Protein AF-M9RDT5-F1 (afdb_monomer_lite)

Secondary structure (DSSP, 8-state):
-EEEEEEETTEEEEEEEETTTEEEEEEEEE-TTTTT-EEEE----S--S-HHHHHHHHHHHHHHHHHHHT-SEEEEE---HHHHHHHHHHHTT-TTEEEEEETTEEEEEETT--

Structure (mmCIF, N/CA/C/O backbone):
data_AF-M9RDT5-F1
#
_entry.id   AF-M9RDT5-F1
#
loop_
_atom_site.group_PDB
_atom_site.id
_atom_site.type_symbol
_atom_site.label_atom_id
_atom_site.label_alt_id
_atom_site.label_comp_id
_atom_site.label_asym_id
_atom_site.label_entity_id
_atom_site.label_seq_id
_atom_site.pdbx_PDB_ins_code
_atom_site.Cartn_x
_atom_site.Cartn_y
_atom_site.Cartn_z
_atom_site.occupancy
_atom_site.B_iso_or_equiv
_atom_site.auth_seq_id
_atom_site.auth_comp_id
_atom_site.auth_asym_id
_atom_site.auth_atom_id
_atom_site.pdbx_PDB_model_num
ATOM 1 N N . MET A 1 1 ? 2.765 -15.532 3.914 1.00 71.88 1 MET A N 1
ATOM 2 C CA . MET A 1 1 ? 2.956 -14.297 3.122 1.00 71.88 1 MET A CA 1
ATOM 3 C C . MET A 1 1 ? 1.968 -14.343 1.977 1.00 71.88 1 MET A C 1
ATOM 5 O O . MET A 1 1 ? 2.092 -15.223 1.134 1.00 71.88 1 MET A O 1
ATOM 9 N N . ASP A 1 2 ? 0.978 -13.454 1.987 1.00 80.88 2 ASP A N 1
ATOM 10 C CA . ASP A 1 2 ? -0.033 -13.394 0.927 1.00 80.88 2 ASP A CA 1
ATOM 11 C C . ASP A 1 2 ? 0.511 -12.561 -0.239 1.00 80.88 2 ASP A C 1
ATOM 13 O O . ASP A 1 2 ? 1.180 -11.553 -0.014 1.00 80.88 2 ASP A O 1
ATOM 17 N N . ILE A 1 3 ? 0.278 -12.987 -1.482 1.00 86.44 3 ILE A N 1
ATOM 18 C CA . ILE A 1 3 ? 0.844 -12.332 -2.669 1.00 86.44 3 ILE A CA 1
ATOM 19 C C . ILE A 1 3 ? -0.192 -12.155 -3.776 1.00 86.44 3 ILE A C 1
ATOM 21 O O . ILE A 1 3 ? -1.125 -12.939 -3.918 1.00 86.44 3 ILE A O 1
ATOM 25 N N . SER A 1 4 ? -0.009 -11.126 -4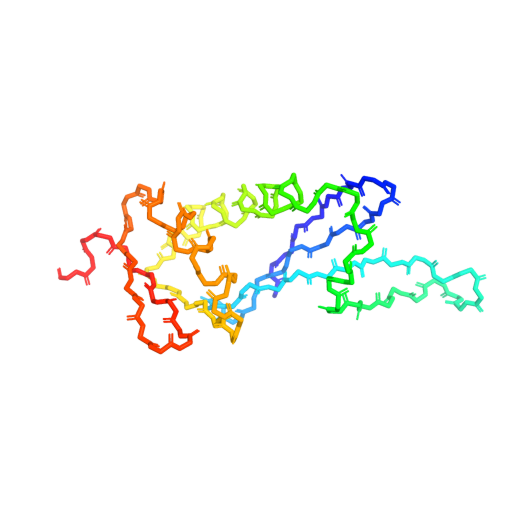.593 1.00 84.56 4 SER A N 1
ATOM 26 C CA . SER A 1 4 ? -0.819 -10.835 -5.775 1.00 84.56 4 SER A CA 1
ATOM 27 C C . SER A 1 4 ? 0.078 -10.368 -6.911 1.00 84.56 4 SER A C 1
ATOM 29 O O . SER A 1 4 ? 0.981 -9.563 -6.695 1.00 84.56 4 SER A O 1
ATOM 31 N N . ARG A 1 5 ? -0.169 -10.870 -8.124 1.00 88.31 5 ARG A N 1
ATOM 32 C CA . ARG A 1 5 ? 0.654 -10.592 -9.309 1.00 88.31 5 ARG A CA 1
ATOM 33 C C . ARG A 1 5 ? -0.127 -9.796 -10.342 1.00 88.31 5 ARG A C 1
ATOM 35 O O . ARG A 1 5 ? -1.322 -10.018 -10.518 1.00 88.31 5 ARG A O 1
ATOM 42 N N . PHE A 1 6 ? 0.546 -8.896 -11.050 1.00 86.56 6 PHE A N 1
ATOM 43 C CA . PHE A 1 6 ? -0.023 -8.222 -12.214 1.00 86.56 6 PHE A CA 1
ATOM 44 C C . PHE A 1 6 ? 1.061 -7.835 -13.218 1.00 86.56 6 PHE A C 1
ATOM 46 O O . PHE A 1 6 ? 2.225 -7.666 -12.865 1.00 86.56 6 PHE A O 1
ATOM 53 N N . ILE A 1 7 ? 0.655 -7.651 -14.474 1.00 85.69 7 ILE A N 1
ATOM 54 C CA . ILE A 1 7 ? 1.539 -7.190 -15.545 1.00 85.69 7 ILE A CA 1
ATOM 55 C C . ILE A 1 7 ? 1.255 -5.714 -15.833 1.00 85.69 7 ILE A C 1
ATOM 57 O O . ILE A 1 7 ? 0.097 -5.290 -15.933 1.00 85.69 7 ILE A O 1
ATOM 61 N N . LEU A 1 8 ? 2.314 -4.920 -15.972 1.00 81.88 8 LEU A N 1
ATOM 62 C CA . LEU A 1 8 ? 2.254 -3.545 -16.464 1.00 81.88 8 LEU A CA 1
ATOM 63 C C . LEU A 1 8 ? 3.511 -3.260 -17.288 1.00 81.88 8 LEU A C 1
ATOM 65 O O . LEU A 1 8 ? 4.609 -3.576 -16.851 1.00 81.88 8 LEU A O 1
ATOM 69 N N . GLU A 1 9 ? 3.355 -2.674 -18.478 1.00 83.00 9 GLU A N 1
ATOM 70 C CA . GLU A 1 9 ? 4.492 -2.314 -19.348 1.00 83.00 9 GLU A CA 1
ATOM 71 C C . GLU A 1 9 ? 5.473 -3.485 -19.584 1.00 83.00 9 GLU A C 1
ATOM 73 O O . GLU A 1 9 ? 6.688 -3.310 -19.555 1.00 83.00 9 GLU A O 1
ATOM 78 N N . VAL A 1 10 ? 4.932 -4.693 -19.814 1.00 81.50 10 VAL A N 1
ATOM 79 C CA . VAL A 1 10 ? 5.689 -5.941 -20.073 1.00 81.50 10 VAL A CA 1
ATOM 80 C C . VAL A 1 10 ? 6.511 -6.434 -18.865 1.00 81.50 10 VAL A C 1
ATOM 82 O O . VAL A 1 10 ? 7.311 -7.355 -18.973 1.00 81.50 10 VAL A O 1
ATOM 85 N N . ARG A 1 11 ? 6.289 -5.869 -17.674 1.00 78.94 11 ARG A N 1
ATOM 86 C CA . ARG A 1 11 ? 6.948 -6.288 -16.430 1.00 78.94 11 ARG A CA 1
ATOM 87 C C . ARG A 1 11 ? 5.969 -6.993 -15.507 1.00 78.94 11 ARG A C 1
ATOM 89 O O . ARG A 1 11 ? 4.818 -6.566 -15.380 1.00 78.94 11 ARG A O 1
ATOM 96 N N . TYR A 1 12 ? 6.450 -8.036 -14.839 1.00 83.69 12 TYR A N 1
ATOM 97 C CA . TYR A 1 12 ? 5.714 -8.741 -13.798 1.00 83.69 12 TYR A CA 1
ATOM 98 C C . TYR A 1 12 ? 5.963 -8.053 -12.461 1.00 83.69 12 TYR A C 1
ATOM 100 O O . TYR A 1 12 ? 7.097 -7.958 -11.995 1.00 83.69 12 TYR A O 1
ATOM 108 N N . TYR A 1 13 ? 4.893 -7.555 -11.854 1.00 81.88 13 TYR A N 1
ATOM 109 C CA . TYR A 1 13 ? 4.915 -6.961 -10.527 1.00 81.88 13 TYR A CA 1
ATOM 110 C C . TYR A 1 13 ? 4.247 -7.897 -9.539 1.00 81.88 13 TYR A C 1
ATOM 112 O O . TYR A 1 13 ? 3.235 -8.536 -9.848 1.00 81.88 13 TYR A O 1
ATOM 120 N N . VAL A 1 14 ? 4.773 -7.903 -8.322 1.00 82.94 14 VAL A N 1
ATOM 121 C CA . VAL A 1 14 ? 4.179 -8.616 -7.201 1.00 82.94 14 VAL A CA 1
ATOM 122 C C . VAL A 1 14 ? 3.960 -7.655 -6.053 1.00 82.94 14 VAL A C 1
ATOM 124 O O . VAL A 1 14 ? 4.849 -6.890 -5.688 1.00 82.94 14 VAL A O 1
ATOM 127 N N . VAL A 1 15 ? 2.757 -7.714 -5.495 1.00 81.50 15 VAL A N 1
ATOM 128 C CA . VAL A 1 15 ? 2.388 -7.091 -4.229 1.00 81.50 15 VAL A CA 1
ATOM 129 C C . VAL A 1 15 ? 2.339 -8.201 -3.191 1.00 81.50 15 VAL A C 1
ATOM 131 O O . VAL A 1 15 ? 1.565 -9.145 -3.342 1.00 81.50 15 VAL A O 1
ATOM 134 N N . GLY A 1 16 ? 3.174 -8.117 -2.165 1.00 81.12 16 GLY A N 1
ATOM 135 C CA . GLY A 1 16 ? 3.190 -9.057 -1.050 1.00 81.12 16 GLY A CA 1
ATOM 136 C C . GLY A 1 16 ? 2.735 -8.399 0.240 1.00 81.12 16 GLY A C 1
ATOM 137 O O . GLY A 1 16 ? 2.996 -7.221 0.457 1.00 81.12 16 GLY A O 1
ATOM 138 N N . PHE A 1 17 ? 2.095 -9.178 1.101 1.00 78.00 17 PHE A N 1
ATOM 139 C CA . PHE A 1 17 ? 1.719 -8.795 2.452 1.00 78.00 17 PHE A CA 1
ATOM 140 C C . PHE A 1 17 ? 2.363 -9.744 3.465 1.00 78.00 17 PHE A C 1
ATOM 142 O O . PHE A 1 17 ? 2.200 -10.973 3.386 1.00 78.00 17 PHE A O 1
ATOM 149 N N . ARG A 1 18 ? 3.133 -9.179 4.397 1.00 77.50 18 ARG A N 1
ATOM 150 C CA . ARG A 1 18 ? 3.914 -9.905 5.404 1.00 77.50 18 ARG A CA 1
ATOM 151 C C . ARG A 1 18 ? 3.465 -9.530 6.815 1.00 77.50 18 ARG A C 1
ATOM 153 O O . ARG A 1 18 ? 3.045 -8.401 7.060 1.00 77.50 18 ARG A O 1
ATOM 160 N N . ASP A 1 19 ? 3.517 -10.517 7.709 1.00 73.75 19 ASP A N 1
ATOM 161 C CA . ASP A 1 19 ? 3.303 -10.392 9.160 1.00 73.75 19 ASP A CA 1
ATOM 162 C C . ASP A 1 19 ? 2.021 -9.665 9.567 1.00 73.75 19 ASP A C 1
ATOM 164 O O . ASP A 1 19 ? 1.920 -9.072 10.636 1.00 73.75 19 ASP A O 1
ATOM 168 N N . HIS A 1 20 ? 1.019 -9.720 8.690 1.00 69.38 20 HIS A N 1
ATOM 169 C CA . HIS A 1 20 ? -0.254 -9.032 8.842 1.00 69.38 20 HIS A CA 1
ATOM 170 C C . HIS A 1 20 ? -0.159 -7.506 8.998 1.00 69.38 20 HIS A C 1
ATOM 172 O O . HIS A 1 20 ? -1.117 -6.884 9.455 1.00 69.38 20 HIS A O 1
ATOM 178 N N . LYS A 1 21 ? 0.971 -6.900 8.610 1.00 69.69 21 LYS A N 1
ATOM 179 C CA . LYS A 1 21 ? 1.264 -5.490 8.896 1.00 69.69 21 LYS A CA 1
ATOM 180 C C . LYS A 1 21 ? 1.898 -4.736 7.735 1.00 69.69 21 LYS A C 1
ATOM 182 O O . LYS A 1 21 ? 1.657 -3.541 7.615 1.00 69.69 21 LYS A O 1
ATOM 187 N N . GLU A 1 22 ? 2.649 -5.410 6.866 1.00 68.44 22 GLU A N 1
ATOM 188 C CA . GLU A 1 22 ? 3.527 -4.735 5.906 1.00 68.44 22 GLU A CA 1
ATOM 189 C C . GLU A 1 22 ? 3.232 -5.136 4.460 1.00 68.44 22 GLU A C 1
ATOM 191 O O . GLU A 1 22 ? 3.161 -6.323 4.129 1.00 68.44 22 GLU A O 1
ATOM 196 N N . PHE A 1 23 ? 3.113 -4.141 3.575 1.00 72.75 23 PHE A N 1
ATOM 197 C CA . PHE A 1 23 ? 3.001 -4.346 2.131 1.00 72.75 23 PHE A CA 1
ATOM 198 C C . PHE A 1 23 ? 4.335 -4.086 1.425 1.00 72.75 23 PHE A C 1
ATOM 200 O O . PHE A 1 23 ? 4.968 -3.052 1.618 1.00 72.75 23 PHE A O 1
ATOM 207 N N . PHE A 1 24 ? 4.709 -4.992 0.524 1.00 73.88 24 PHE A N 1
ATOM 208 C CA . PHE A 1 24 ? 5.902 -4.909 -0.313 1.00 73.88 24 PHE A CA 1
ATOM 209 C C . PHE A 1 24 ? 5.519 -4.957 -1.785 1.00 73.88 24 PHE A C 1
ATOM 211 O O . PHE A 1 24 ? 4.608 -5.690 -2.169 1.00 73.88 24 PHE A O 1
ATOM 218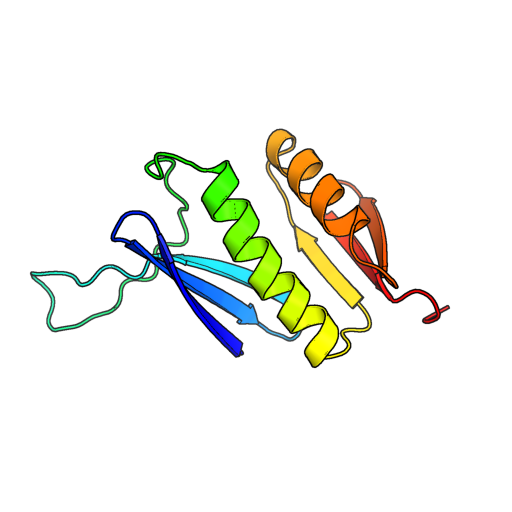 N N . VAL A 1 25 ? 6.251 -4.226 -2.622 1.00 70.69 25 VAL A N 1
ATOM 219 C CA . VAL A 1 25 ? 6.112 -4.298 -4.079 1.00 70.69 25 VAL A CA 1
ATOM 220 C C . VAL A 1 25 ? 7.479 -4.563 -4.686 1.00 70.69 25 VAL A C 1
ATOM 222 O O . VAL A 1 25 ? 8.424 -3.828 -4.410 1.00 70.69 25 VAL A O 1
ATOM 225 N N . TRP A 1 26 ? 7.587 -5.597 -5.514 1.00 73.12 26 TRP A N 1
ATOM 226 C CA . TRP A 1 26 ? 8.800 -5.889 -6.278 1.00 73.12 26 TRP A CA 1
ATOM 227 C C . TRP A 1 26 ? 8.460 -6.272 -7.714 1.00 73.12 26 TRP A C 1
ATOM 229 O O . TRP A 1 26 ? 7.305 -6.551 -8.049 1.00 73.12 26 TRP A O 1
ATOM 239 N N . THR A 1 27 ? 9.479 -6.263 -8.568 1.00 73.81 27 THR A N 1
ATOM 240 C CA . THR A 1 27 ? 9.386 -6.837 -9.916 1.00 73.81 27 THR A CA 1
ATOM 241 C C . THR A 1 27 ? 9.994 -8.229 -9.931 1.00 73.81 27 THR A C 1
ATOM 243 O O . THR A 1 27 ? 11.004 -8.468 -9.269 1.00 73.81 27 THR A O 1
ATOM 246 N N . GLU A 1 28 ? 9.360 -9.136 -10.664 1.00 71.81 28 GLU A N 1
ATOM 247 C CA . GLU A 1 28 ? 9.917 -10.437 -11.017 1.00 71.81 28 GLU A CA 1
ATOM 248 C C . GLU A 1 28 ? 10.450 -10.327 -12.448 1.00 71.81 28 GLU A C 1
ATOM 250 O O . GLU A 1 28 ? 9.700 -10.067 -13.392 1.00 71.81 28 GLU A O 1
ATOM 255 N N . THR A 1 29 ? 11.760 -10.483 -12.613 1.00 65.12 29 THR A N 1
ATOM 256 C CA . THR A 1 29 ? 12.389 -10.633 -13.927 1.00 65.12 29 THR A CA 1
ATOM 257 C C . THR A 1 29 ? 12.871 -12.064 -14.070 1.00 65.12 29 THR A C 1
ATOM 259 O O . THR A 1 29 ? 13.550 -12.574 -13.180 1.00 65.12 29 THR A O 1
ATOM 262 N N . SER A 1 30 ? 12.521 -12.701 -15.188 1.00 52.94 30 SER A N 1
ATOM 263 C CA . SER A 1 30 ? 13.170 -13.942 -15.605 1.00 52.94 30 SER A CA 1
ATOM 264 C C . SER A 1 30 ? 14.588 -13.589 -16.021 1.00 52.94 30 SER A C 1
ATOM 266 O O . SER A 1 30 ? 14.767 -12.837 -16.979 1.00 52.94 30 SER A O 1
ATOM 268 N N . ASP A 1 31 ? 15.584 -14.100 -15.310 1.00 47.03 31 ASP A N 1
ATOM 269 C CA . ASP A 1 31 ? 16.954 -14.019 -15.793 1.00 47.03 31 ASP A CA 1
ATOM 270 C C . ASP A 1 31 ? 17.114 -14.989 -16.973 1.00 47.03 31 ASP A C 1
ATOM 272 O O . ASP A 1 31 ? 16.800 -16.175 -16.857 1.00 47.03 31 ASP A O 1
ATOM 276 N N . ALA A 1 32 ? 17.553 -14.482 -18.126 1.00 44.41 32 ALA A N 1
ATOM 277 C CA . ALA A 1 32 ? 17.841 -15.309 -19.295 1.00 44.41 32 ALA A CA 1
ATOM 278 C C . ALA A 1 32 ? 19.109 -16.166 -19.098 1.00 44.41 32 ALA A C 1
ATOM 280 O O . ALA A 1 32 ? 19.310 -17.117 -19.848 1.00 44.41 32 ALA A O 1
ATOM 281 N N . LEU A 1 33 ? 19.948 -15.858 -18.098 1.00 43.81 33 LEU A N 1
ATOM 282 C CA . LEU A 1 33 ? 21.220 -16.543 -17.846 1.00 43.81 33 LEU A CA 1
ATOM 283 C C . LEU A 1 33 ? 21.232 -17.467 -16.616 1.00 43.81 33 LEU A C 1
ATOM 285 O O . LEU A 1 33 ? 22.197 -18.215 -16.439 1.00 43.81 33 LEU A O 1
ATOM 289 N N . HIS A 1 34 ? 20.203 -17.463 -15.764 1.00 35.56 34 HIS A N 1
ATOM 290 C CA . HIS A 1 34 ? 20.235 -18.175 -14.478 1.00 35.56 34 HIS A CA 1
ATOM 291 C C . HIS A 1 34 ? 18.984 -19.034 -14.240 1.00 35.56 34 HIS A C 1
ATOM 293 O O . HIS A 1 34 ? 18.120 -18.670 -13.447 1.00 35.56 34 HIS A O 1
ATOM 299 N N . TRP A 1 35 ? 18.901 -20.183 -14.927 1.00 31.34 35 TRP A N 1
ATOM 300 C CA . TRP A 1 35 ? 18.127 -21.386 -14.548 1.00 31.34 35 TRP A CA 1
ATOM 301 C C . TRP A 1 35 ? 16.775 -21.153 -13.829 1.00 31.34 35 TRP A C 1
ATOM 303 O O . TRP A 1 35 ? 16.474 -21.806 -12.833 1.00 31.34 35 TRP A O 1
ATOM 313 N N . GLY A 1 36 ? 15.943 -20.221 -14.310 1.00 30.14 36 GLY A N 1
ATOM 314 C CA . GLY A 1 36 ? 14.598 -19.987 -13.764 1.00 30.14 36 GLY A CA 1
ATOM 315 C C . GLY A 1 36 ? 14.533 -19.340 -12.371 1.00 30.14 36 GLY A C 1
ATOM 316 O O . GLY A 1 36 ? 13.498 -19.432 -11.710 1.00 30.14 36 GLY A O 1
ATOM 317 N N . ILE A 1 37 ? 15.597 -18.679 -11.904 1.00 31.34 37 ILE A N 1
ATOM 318 C CA . ILE A 1 37 ? 15.603 -17.997 -10.602 1.00 31.34 37 ILE A CA 1
ATOM 319 C C . ILE A 1 37 ? 14.848 -16.663 -10.703 1.00 31.34 37 ILE A C 1
ATOM 321 O O . ILE A 1 37 ? 15.218 -15.763 -11.454 1.00 31.34 37 ILE A O 1
ATOM 325 N N . ILE A 1 38 ? 13.792 -16.518 -9.898 1.00 44.38 38 ILE A N 1
ATOM 326 C CA . ILE A 1 38 ? 13.039 -15.266 -9.763 1.00 44.38 38 ILE A CA 1
ATOM 327 C C . ILE A 1 38 ? 13.806 -14.320 -8.830 1.00 44.38 38 ILE A C 1
ATOM 329 O O . ILE A 1 38 ? 13.791 -14.486 -7.607 1.00 44.38 38 ILE A O 1
ATOM 333 N N . ILE A 1 39 ? 14.449 -13.296 -9.393 1.00 43.31 39 ILE A N 1
ATOM 334 C CA . ILE A 1 39 ? 15.121 -12.249 -8.613 1.00 43.31 39 ILE A CA 1
ATOM 335 C C . ILE A 1 39 ? 14.077 -11.236 -8.126 1.00 43.31 39 ILE A C 1
ATOM 337 O O . ILE A 1 39 ? 13.334 -10.656 -8.919 1.00 43.31 39 ILE A O 1
ATOM 341 N N . ARG A 1 40 ? 14.020 -11.002 -6.807 1.00 46.44 40 ARG A N 1
ATOM 342 C CA . ARG A 1 40 ? 13.157 -9.979 -6.195 1.00 46.44 40 ARG A CA 1
ATOM 343 C C . ARG A 1 40 ? 13.875 -8.633 -6.192 1.00 46.44 40 ARG A C 1
ATOM 345 O O . ARG A 1 40 ? 14.702 -8.386 -5.321 1.00 46.44 40 ARG A O 1
ATOM 352 N N . SER A 1 41 ? 13.538 -7.744 -7.122 1.00 43.53 41 SER A N 1
ATOM 353 C CA . SER A 1 41 ? 14.034 -6.364 -7.067 1.00 43.53 41 SER A CA 1
ATOM 354 C C . SER A 1 41 ? 13.052 -5.474 -6.301 1.00 43.53 41 SER A C 1
ATOM 356 O O . SER A 1 41 ? 11.979 -5.142 -6.810 1.00 43.53 41 SER A O 1
ATOM 358 N N . THR A 1 42 ? 13.410 -5.101 -5.066 1.00 42.19 42 THR A N 1
ATOM 359 C CA . THR A 1 42 ? 12.675 -4.136 -4.215 1.00 42.19 42 THR A CA 1
ATOM 360 C C . THR A 1 42 ? 12.826 -2.695 -4.692 1.00 42.19 42 THR A C 1
ATOM 362 O O . THR A 1 42 ? 12.112 -1.798 -4.241 1.00 42.19 42 THR A O 1
ATOM 365 N N . VAL A 1 43 ? 13.737 -2.456 -5.634 1.00 42.69 43 VAL A N 1
ATOM 366 C CA . VAL A 1 43 ? 13.886 -1.156 -6.258 1.00 42.69 43 VAL A CA 1
ATOM 367 C C . VAL A 1 43 ? 12.796 -1.055 -7.319 1.00 42.69 43 VAL A C 1
ATOM 369 O O . VAL A 1 43 ? 12.931 -1.566 -8.433 1.00 42.69 43 VAL A O 1
ATOM 372 N N . LEU A 1 44 ? 11.708 -0.354 -6.983 1.00 51.19 44 LEU A N 1
ATOM 373 C CA . LEU A 1 44 ? 10.849 0.324 -7.959 1.00 51.19 44 LEU A CA 1
ATOM 374 C C . LEU A 1 44 ? 11.718 1.368 -8.685 1.00 51.19 44 LEU A C 1
ATOM 376 O O . LEU A 1 44 ? 11.584 2.573 -8.480 1.00 51.19 44 LEU A O 1
ATOM 380 N N . THR A 1 45 ? 12.697 0.894 -9.461 1.00 44.16 45 THR A N 1
ATOM 381 C CA . THR A 1 45 ? 13.558 1.711 -10.305 1.00 44.16 45 THR A CA 1
ATOM 382 C C . THR A 1 45 ? 12.621 2.485 -11.210 1.00 44.16 45 THR A C 1
ATOM 384 O O . THR A 1 45 ? 11.680 1.913 -11.769 1.00 44.16 45 THR A O 1
ATOM 387 N N . GLY A 1 46 ? 12.836 3.796 -11.311 1.00 48.47 46 GLY A N 1
ATOM 388 C CA . GLY A 1 46 ? 11.988 4.766 -12.016 1.00 48.47 46 GLY A CA 1
ATOM 389 C C . GLY A 1 46 ? 11.824 4.538 -13.525 1.00 48.47 46 GLY A C 1
ATOM 390 O O . GLY A 1 46 ? 11.502 5.463 -14.251 1.00 48.47 46 GLY A O 1
ATOM 391 N N . ASN A 1 47 ? 12.016 3.311 -13.998 1.00 59.62 47 ASN A N 1
ATOM 392 C CA . ASN A 1 47 ? 11.926 2.865 -15.377 1.00 59.62 47 ASN A CA 1
ATOM 393 C C . ASN A 1 47 ? 10.496 2.492 -15.811 1.00 59.62 47 ASN A C 1
ATOM 395 O O . ASN A 1 47 ? 10.329 1.934 -16.893 1.00 59.62 47 ASN A O 1
ATOM 399 N N . THR A 1 48 ? 9.475 2.727 -14.978 1.00 66.50 48 THR A N 1
ATOM 400 C CA . THR A 1 48 ? 8.072 2.631 -15.420 1.00 66.50 48 THR A CA 1
ATOM 401 C C . THR A 1 48 ? 7.714 3.932 -16.128 1.00 66.50 48 THR A C 1
ATOM 403 O O . THR A 1 48 ? 7.823 4.998 -15.524 1.00 66.50 48 THR A O 1
ATOM 406 N N . LYS A 1 49 ? 7.257 3.858 -17.381 1.00 74.25 49 LYS A N 1
ATOM 407 C CA . LYS A 1 49 ? 6.863 5.026 -18.183 1.00 74.25 49 LYS A CA 1
ATOM 408 C C . LYS A 1 49 ? 5.698 5.778 -17.538 1.00 74.25 49 LYS A C 1
ATOM 410 O O . LYS A 1 49 ? 5.622 6.997 -17.645 1.00 74.25 49 LYS A O 1
ATOM 415 N N . ASN A 1 50 ? 4.796 5.068 -16.853 1.00 75.81 50 ASN A N 1
ATOM 416 C CA . ASN A 1 50 ? 3.665 5.660 -16.140 1.00 75.81 50 ASN A CA 1
ATOM 417 C C . ASN A 1 50 ? 3.621 5.274 -14.641 1.00 75.81 50 ASN A C 1
ATOM 419 O O . ASN A 1 50 ? 2.876 4.367 -14.243 1.00 75.81 50 ASN A O 1
ATOM 423 N N . PRO A 1 51 ? 4.369 5.983 -13.775 1.00 70.44 51 PRO A N 1
ATOM 424 C CA . PRO A 1 51 ? 4.439 5.674 -12.346 1.00 70.44 51 PRO A CA 1
ATOM 425 C C . PRO A 1 51 ? 3.082 5.812 -11.640 1.00 70.44 51 PRO A C 1
ATOM 427 O O . PRO A 1 51 ? 2.751 5.022 -10.757 1.00 70.44 51 PRO A O 1
ATOM 430 N N . THR A 1 52 ? 2.234 6.755 -12.058 1.00 73.69 52 THR A N 1
ATOM 431 C CA . THR A 1 52 ? 0.892 6.929 -11.481 1.00 73.69 52 THR A CA 1
ATOM 432 C C . THR A 1 52 ? -0.010 5.726 -11.756 1.00 73.69 52 THR A C 1
ATOM 434 O O . THR A 1 52 ? -0.764 5.302 -10.877 1.00 73.69 52 THR A O 1
ATOM 437 N N . ARG A 1 53 ? 0.054 5.149 -12.962 1.00 80.62 53 ARG A N 1
ATOM 438 C CA . ARG A 1 53 ? -0.727 3.954 -13.319 1.00 80.62 53 ARG A CA 1
ATOM 439 C C . ARG A 1 53 ? -0.283 2.732 -12.518 1.00 80.62 53 ARG A C 1
ATOM 441 O O . ARG A 1 53 ? -1.140 1.961 -12.085 1.00 80.62 53 ARG A O 1
ATOM 448 N N . LEU A 1 54 ? 1.021 2.591 -12.283 1.00 77.56 54 LEU A N 1
ATOM 449 C CA . LEU A 1 54 ? 1.568 1.546 -11.421 1.00 77.56 54 LEU A CA 1
ATOM 450 C C . LEU A 1 54 ? 1.047 1.669 -9.988 1.00 77.56 54 LEU A C 1
ATOM 452 O O . LEU A 1 54 ? 0.466 0.716 -9.471 1.00 77.56 54 LEU A O 1
ATOM 456 N N . ILE A 1 55 ? 1.164 2.858 -9.388 1.00 75.19 55 ILE A N 1
ATOM 457 C CA . ILE A 1 55 ? 0.692 3.110 -8.020 1.00 75.19 55 ILE A CA 1
ATOM 458 C C . ILE A 1 55 ? -0.807 2.809 -7.895 1.00 75.19 55 ILE A C 1
ATOM 460 O O . ILE A 1 55 ? -1.220 2.163 -6.938 1.00 75.19 55 ILE A O 1
ATOM 464 N N . ARG A 1 56 ? -1.631 3.190 -8.882 1.00 80.31 56 ARG A N 1
ATOM 465 C CA . ARG A 1 56 ? -3.071 2.869 -8.873 1.00 80.31 56 ARG A CA 1
ATOM 466 C C . ARG A 1 56 ? -3.352 1.364 -8.871 1.00 80.31 56 ARG A C 1
ATOM 468 O O . ARG A 1 56 ? -4.243 0.935 -8.145 1.00 80.31 56 ARG A O 1
ATOM 475 N N . LYS A 1 57 ? -2.621 0.566 -9.661 1.00 83.94 57 LYS A N 1
ATOM 476 C CA . LYS A 1 57 ? -2.795 -0.899 -9.697 1.00 83.94 57 LYS A CA 1
ATOM 477 C C . LYS A 1 57 ? -2.392 -1.550 -8.378 1.00 83.94 57 LYS A C 1
ATOM 479 O O . LYS A 1 57 ? -3.156 -2.344 -7.838 1.00 83.94 57 LYS A O 1
ATOM 484 N N . VAL A 1 58 ? -1.233 -1.166 -7.843 1.00 79.19 58 VAL A N 1
ATOM 485 C CA . VAL A 1 58 ? -0.779 -1.601 -6.514 1.00 79.19 58 VAL A CA 1
ATOM 486 C C . VAL A 1 58 ? -1.840 -1.264 -5.468 1.00 79.19 58 VAL A C 1
ATOM 488 O O . VAL A 1 58 ? -2.248 -2.124 -4.692 1.00 79.19 58 VAL A O 1
ATOM 491 N N . TRP A 1 59 ? -2.351 -0.034 -5.499 1.00 80.56 59 TRP A N 1
ATOM 492 C CA . TRP A 1 59 ? -3.349 0.436 -4.550 1.00 80.56 59 TRP A CA 1
ATOM 493 C C . TRP A 1 59 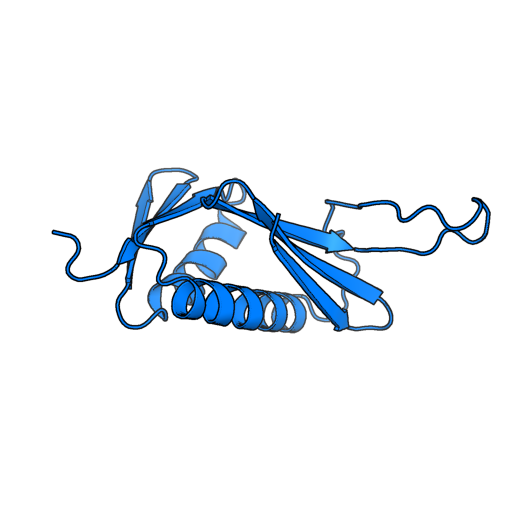? -4.660 -0.352 -4.601 1.00 80.56 59 TRP A C 1
ATOM 495 O O . TRP A 1 59 ? -5.220 -0.678 -3.560 1.00 80.56 59 TRP A O 1
ATOM 505 N N . GLN A 1 60 ? -5.152 -0.692 -5.794 1.00 85.31 60 GLN A N 1
ATOM 506 C CA . GLN A 1 60 ? -6.362 -1.507 -5.939 1.00 85.31 60 GLN A CA 1
ATOM 507 C C . GLN A 1 60 ? -6.210 -2.886 -5.285 1.00 85.31 60 GLN A C 1
ATOM 509 O O . GLN A 1 60 ? -7.132 -3.342 -4.611 1.00 85.31 60 GLN A O 1
ATOM 514 N N . ILE A 1 61 ? -5.044 -3.516 -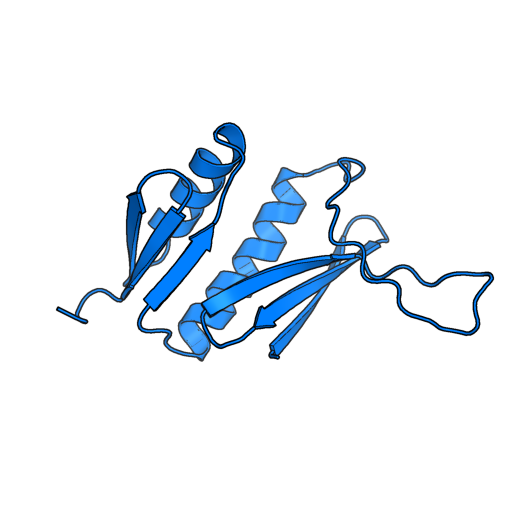5.442 1.00 84.62 61 ILE A N 1
ATOM 515 C CA . ILE A 1 61 ? -4.736 -4.817 -4.835 1.00 84.62 61 ILE A CA 1
ATOM 516 C C . ILE A 1 61 ? -4.673 -4.698 -3.309 1.00 84.62 61 ILE A C 1
ATOM 518 O O . ILE A 1 61 ? -5.329 -5.465 -2.608 1.00 84.62 61 ILE A O 1
ATOM 522 N N . ILE A 1 62 ? -3.939 -3.706 -2.794 1.00 80.00 62 ILE A N 1
ATOM 523 C CA . ILE A 1 62 ? -3.832 -3.438 -1.351 1.00 80.00 62 ILE A CA 1
ATOM 524 C C . ILE A 1 62 ? -5.219 -3.183 -0.750 1.00 80.00 62 ILE A C 1
ATOM 526 O O . ILE A 1 62 ? -5.580 -3.789 0.256 1.00 80.00 62 ILE A O 1
ATOM 530 N N . LYS A 1 63 ? -6.035 -2.346 -1.402 1.00 82.75 63 LYS A N 1
ATOM 531 C CA . LYS A 1 63 ? -7.403 -2.037 -0.974 1.00 82.75 63 LYS A CA 1
ATOM 532 C C . LYS A 1 63 ? -8.257 -3.301 -0.876 1.00 82.75 63 LYS A C 1
ATOM 534 O O . LYS A 1 63 ? -8.906 -3.516 0.143 1.00 82.75 63 LYS A O 1
ATOM 539 N N . LEU A 1 64 ? -8.246 -4.140 -1.914 1.00 85.75 64 LEU A N 1
ATOM 540 C CA . LEU A 1 64 ? -8.984 -5.404 -1.916 1.00 85.75 64 LEU A CA 1
ATOM 541 C C . LEU A 1 64 ? -8.552 -6.293 -0.744 1.00 85.75 64 LEU A C 1
ATOM 543 O O . LEU A 1 64 ? -9.391 -6.847 -0.038 1.00 85.75 64 LEU A O 1
ATOM 547 N N . PHE A 1 65 ? -7.246 -6.377 -0.512 1.00 83.00 65 PHE A N 1
ATOM 548 C CA . PHE A 1 65 ? -6.679 -7.188 0.549 1.00 83.00 65 PHE A CA 1
ATOM 549 C C . PHE A 1 65 ? -7.109 -6.717 1.949 1.00 83.00 65 PHE A C 1
ATOM 551 O O . PHE A 1 65 ? -7.559 -7.531 2.757 1.00 83.00 65 PHE A O 1
ATOM 558 N N . ILE A 1 66 ? -7.042 -5.405 2.209 1.00 82.94 66 ILE A N 1
ATOM 559 C CA . ILE A 1 66 ? -7.473 -4.784 3.472 1.00 82.94 66 ILE A CA 1
ATOM 560 C C . ILE A 1 66 ? -8.924 -5.163 3.797 1.00 82.94 66 ILE A C 1
ATOM 562 O O . ILE A 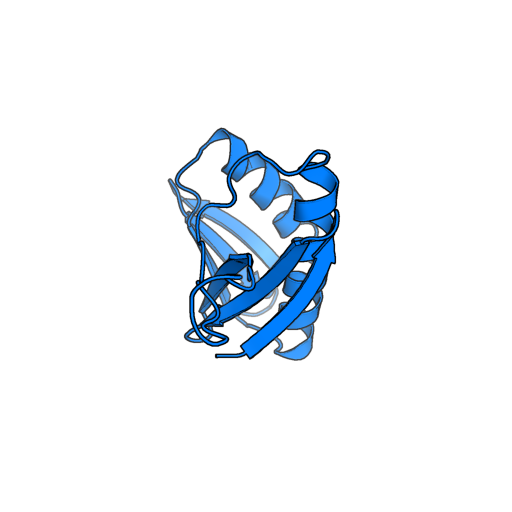1 66 ? -9.204 -5.607 4.912 1.00 82.94 66 ILE A O 1
ATOM 566 N N . TYR A 1 67 ? -9.836 -5.045 2.825 1.00 83.44 67 TYR A N 1
ATOM 567 C CA . TYR A 1 67 ? -11.252 -5.352 3.043 1.00 83.44 67 TYR A CA 1
ATOM 568 C C . TYR A 1 67 ? -11.534 -6.846 3.183 1.00 83.44 67 TYR A C 1
ATOM 570 O O . TYR A 1 67 ? -12.296 -7.228 4.070 1.00 83.44 67 TYR A O 1
ATOM 578 N N . LEU A 1 68 ? -10.913 -7.697 2.358 1.00 85.00 68 LEU A N 1
ATOM 579 C CA . LEU A 1 68 ? -11.106 -9.149 2.436 1.00 85.00 68 LEU A CA 1
ATOM 580 C C . LEU A 1 68 ? -10.630 -9.713 3.776 1.00 85.00 68 LEU A C 1
ATOM 582 O O . LEU A 1 68 ? -11.308 -10.545 4.374 1.00 85.00 68 LEU A O 1
ATOM 586 N N . LYS A 1 69 ? -9.480 -9.241 4.264 1.00 81.69 69 LYS A N 1
ATOM 587 C CA . LYS A 1 69 ? -8.911 -9.685 5.542 1.00 81.69 69 LYS A CA 1
ATOM 588 C C . LYS A 1 69 ? -9.445 -8.910 6.746 1.00 81.69 69 LYS A C 1
ATOM 590 O O . LYS A 1 69 ? -9.102 -9.261 7.869 1.00 81.69 69 LYS A O 1
ATOM 595 N N . LYS A 1 70 ? -10.272 -7.879 6.524 1.00 83.44 70 LYS A N 1
ATOM 596 C CA . LYS A 1 70 ? -10.838 -7.001 7.561 1.00 83.44 70 LYS A CA 1
ATOM 597 C C . LYS A 1 70 ? -9.767 -6.504 8.540 1.00 83.44 70 LYS A C 1
ATOM 599 O O . LYS A 1 70 ? -9.975 -6.559 9.751 1.00 83.44 70 LYS A O 1
ATOM 604 N N . LEU A 1 71 ? -8.622 -6.050 8.018 1.00 82.88 71 LEU A N 1
ATOM 605 C CA . LEU A 1 71 ? -7.479 -5.670 8.855 1.00 82.88 71 LEU A CA 1
ATOM 606 C C . LEU A 1 71 ? -7.906 -4.592 9.867 1.00 82.88 71 LEU A C 1
ATOM 608 O O . LEU A 1 71 ? -8.477 -3.587 9.441 1.00 82.88 71 LEU A O 1
ATOM 612 N N . PRO A 1 72 ? -7.674 -4.777 11.178 1.00 84.69 72 PRO A N 1
ATOM 613 C CA . PRO A 1 72 ? -8.053 -3.787 12.185 1.00 84.69 72 PRO A CA 1
ATOM 614 C C . PRO A 1 72 ? -7.108 -2.580 12.197 1.00 84.69 72 PRO A C 1
ATOM 616 O O . PRO A 1 72 ? -7.528 -1.475 12.538 1.00 84.69 72 PRO A O 1
ATOM 619 N N . TYR A 1 73 ? -5.849 -2.810 11.818 1.00 83.94 73 TYR A N 1
ATOM 620 C CA . TYR A 1 73 ? -4.758 -1.847 11.811 1.00 83.94 73 TYR A CA 1
ATOM 621 C C . TYR A 1 73 ? -3.676 -2.287 10.817 1.00 83.94 73 TYR A C 1
ATOM 623 O O . TYR A 1 73 ? -3.451 -3.489 10.652 1.00 83.94 73 TYR A O 1
ATOM 631 N N . PHE A 1 74 ? -2.995 -1.329 10.190 1.00 81.50 74 PHE A N 1
ATOM 632 C CA . PHE A 1 74 ? -1.725 -1.550 9.497 1.00 81.50 74 PHE A CA 1
ATOM 633 C C . PHE A 1 74 ? -0.901 -0.258 9.435 1.00 81.50 74 PHE A C 1
ATOM 635 O O . PHE A 1 74 ? -1.420 0.843 9.635 1.00 81.50 74 PHE A O 1
ATOM 642 N N . GLU A 1 75 ? 0.389 -0.400 9.141 1.00 75.62 75 GLU A N 1
ATOM 643 C CA . GLU A 1 75 ? 1.338 0.707 9.080 1.00 75.62 75 GLU A CA 1
ATOM 644 C C . GLU A 1 75 ? 1.991 0.778 7.704 1.00 75.62 75 GLU A C 1
ATOM 646 O O . GLU A 1 75 ? 2.290 -0.237 7.072 1.00 75.62 75 GLU A O 1
ATOM 651 N N . VAL A 1 76 ? 2.221 2.000 7.237 1.00 74.69 76 VAL A N 1
ATOM 652 C CA . VAL A 1 76 ? 2.997 2.255 6.033 1.00 74.69 76 VAL A CA 1
ATOM 653 C C . VAL A 1 76 ? 4.162 3.170 6.379 1.00 74.69 76 VAL A C 1
ATOM 655 O O . VAL A 1 76 ? 3.966 4.351 6.659 1.00 74.69 76 VAL A O 1
ATOM 658 N N . ASN A 1 77 ? 5.380 2.639 6.309 1.00 72.25 77 ASN A N 1
ATOM 659 C CA . ASN A 1 77 ? 6.592 3.444 6.398 1.00 72.25 77 ASN A CA 1
ATOM 660 C C . ASN A 1 77 ? 6.905 4.074 5.030 1.00 72.25 77 ASN A C 1
ATOM 662 O O . ASN A 1 77 ? 7.023 3.382 4.015 1.00 72.25 77 ASN A O 1
ATOM 666 N N . VAL A 1 78 ? 7.027 5.398 5.000 1.00 67.56 78 VAL A N 1
ATOM 667 C CA . VAL A 1 78 ? 7.357 6.191 3.818 1.00 67.56 78 VAL A CA 1
ATOM 668 C C . VAL A 1 78 ? 8.471 7.175 4.173 1.00 67.56 78 VAL A C 1
ATOM 670 O O . VAL A 1 78 ? 8.226 8.278 4.651 1.00 67.56 78 VAL A O 1
ATOM 673 N N . THR A 1 79 ? 9.717 6.787 3.902 1.00 68.19 79 THR A N 1
ATOM 674 C CA . THR A 1 79 ? 10.909 7.629 4.129 1.00 68.19 79 THR A CA 1
ATOM 675 C C . THR A 1 79 ? 11.039 8.801 3.150 1.00 68.19 79 THR A C 1
ATOM 677 O O . THR A 1 79 ? 11.753 9.763 3.419 1.00 68.19 79 THR A O 1
ATOM 680 N N . ASP A 1 80 ? 10.347 8.749 2.010 1.00 73.50 80 ASP A N 1
ATOM 681 C CA . ASP A 1 80 ? 10.335 9.809 1.0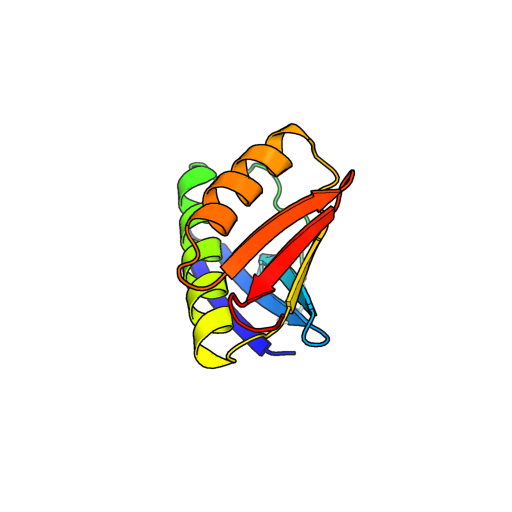00 1.00 73.50 80 ASP A CA 1
ATOM 682 C C . ASP A 1 80 ? 9.133 10.743 1.221 1.00 73.50 80 ASP A C 1
ATOM 684 O O . ASP A 1 80 ? 7.985 10.391 0.927 1.00 73.50 80 ASP A O 1
ATOM 688 N N . ALA A 1 81 ? 9.396 11.966 1.688 1.00 67.94 81 ALA A N 1
ATOM 689 C CA . ALA A 1 81 ? 8.367 12.968 1.969 1.00 67.94 81 ALA A CA 1
ATOM 690 C C . ALA A 1 81 ? 7.469 13.289 0.756 1.00 67.94 81 ALA A C 1
ATOM 692 O O . ALA A 1 81 ? 6.267 13.513 0.920 1.00 67.94 81 ALA A O 1
ATOM 693 N N . LYS A 1 82 ? 8.004 13.256 -0.478 1.00 68.94 82 LYS A N 1
ATOM 694 C CA . LYS A 1 82 ? 7.202 13.488 -1.695 1.00 68.94 82 LYS A CA 1
ATOM 695 C C . LYS A 1 82 ? 6.231 12.339 -1.942 1.00 68.94 82 LYS A C 1
ATOM 697 O O . LYS A 1 82 ? 5.117 12.559 -2.419 1.00 68.94 82 LYS A O 1
ATOM 702 N N . ARG A 1 83 ? 6.636 11.111 -1.611 1.00 67.56 83 ARG A N 1
ATOM 703 C CA . ARG A 1 83 ? 5.772 9.930 -1.714 1.00 67.56 83 ARG A CA 1
ATOM 704 C C . ARG A 1 83 ? 4.758 9.886 -0.581 1.00 67.56 83 ARG A C 1
ATOM 706 O O . ARG A 1 83 ? 3.623 9.513 -0.855 1.00 67.56 83 ARG A O 1
ATOM 713 N N . SER A 1 84 ? 5.095 10.344 0.625 1.00 69.69 84 SER A N 1
ATOM 714 C CA . SER A 1 84 ? 4.170 10.341 1.771 1.00 69.69 84 SER A CA 1
ATOM 715 C C . SER A 1 84 ? 2.824 10.997 1.431 1.00 69.69 84 SER A C 1
ATOM 717 O O . SER A 1 84 ? 1.769 10.386 1.605 1.00 69.69 84 SER A O 1
ATOM 719 N N . GLY A 1 85 ? 2.838 12.165 0.776 1.00 71.94 85 GLY A N 1
ATOM 720 C CA . GLY A 1 85 ? 1.605 12.839 0.350 1.00 71.94 85 GLY A CA 1
ATOM 721 C C . GLY A 1 85 ? 0.756 12.048 -0.660 1.00 71.94 85 GLY A C 1
ATOM 722 O O . GLY A 1 85 ? -0.471 12.158 -0.666 1.00 71.94 85 GLY A O 1
ATOM 723 N N . ILE A 1 86 ? 1.377 11.224 -1.511 1.00 74.62 86 ILE A N 1
ATOM 724 C CA . ILE A 1 86 ? 0.660 10.347 -2.448 1.00 74.62 86 ILE A CA 1
ATOM 725 C C . ILE A 1 86 ? -0.010 9.207 -1.681 1.00 74.62 86 ILE A C 1
ATOM 727 O O . ILE A 1 86 ? -1.190 8.940 -1.902 1.00 74.62 86 ILE A O 1
ATOM 731 N N . TYR A 1 87 ? 0.721 8.567 -0.769 1.00 75.06 87 TYR A N 1
ATOM 732 C CA . TYR A 1 87 ? 0.203 7.471 0.047 1.00 75.06 87 TYR A CA 1
ATOM 733 C C . TYR A 1 87 ? -0.944 7.948 0.935 1.00 75.06 87 TYR A C 1
ATOM 735 O O . TYR A 1 87 ? -2.013 7.343 0.911 1.00 75.06 87 TYR A O 1
ATOM 743 N N . MET A 1 88 ? -0.790 9.090 1.606 1.00 81.19 88 MET A N 1
ATOM 744 C CA . MET A 1 88 ? -1.841 9.678 2.437 1.00 81.19 88 MET A CA 1
ATOM 745 C C . MET A 1 88 ? -3.121 9.962 1.636 1.00 81.19 88 MET A C 1
ATOM 747 O O . MET A 1 88 ? -4.212 9.615 2.077 1.00 81.19 88 MET A O 1
ATOM 751 N N . LYS A 1 89 ? -3.009 10.500 0.409 1.00 82.19 89 LYS A N 1
ATOM 752 C CA . LYS A 1 89 ? -4.160 10.719 -0.495 1.00 82.19 89 LYS A CA 1
ATOM 753 C C . LYS A 1 89 ? -4.883 9.437 -0.908 1.00 82.19 89 LYS A C 1
ATOM 755 O O . LYS A 1 89 ? -6.047 9.494 -1.306 1.00 82.19 89 LYS A O 1
ATOM 760 N N . PHE A 1 90 ? -4.182 8.310 -0.935 1.00 79.62 90 PHE A N 1
ATOM 761 C CA . PHE A 1 90 ? -4.774 7.015 -1.239 1.00 79.62 90 PHE A CA 1
ATOM 762 C C . PHE A 1 90 ? -5.428 6.413 0.006 1.00 79.62 90 PHE A C 1
ATOM 764 O O . PHE A 1 90 ? -6.590 6.012 -0.067 1.00 79.62 90 PHE A O 1
ATOM 771 N N . LEU A 1 91 ? -4.719 6.423 1.136 1.00 82.06 91 LEU A N 1
ATOM 772 C CA . LEU A 1 91 ? -5.175 5.893 2.423 1.00 82.06 91 LEU A CA 1
ATOM 773 C C . LEU A 1 91 ? -6.416 6.636 2.933 1.00 82.06 91 LEU A C 1
ATOM 775 O O . LEU A 1 91 ? -7.365 5.987 3.357 1.00 82.06 91 LEU A O 1
ATOM 779 N N . SER A 1 92 ? -6.489 7.959 2.757 1.00 84.50 92 SER A N 1
ATOM 780 C CA . SER A 1 92 ? -7.665 8.760 3.131 1.00 84.50 92 SER A CA 1
ATOM 781 C C . SER A 1 92 ? -8.935 8.433 2.336 1.00 84.50 92 SER A C 1
ATOM 783 O O . SER A 1 92 ? -10.026 8.861 2.699 1.00 84.50 92 SER A O 1
ATOM 785 N N . LYS A 1 93 ? -8.823 7.667 1.241 1.00 86.38 93 LYS A N 1
ATOM 786 C CA . LYS A 1 93 ? -9.961 7.186 0.437 1.00 86.38 93 LYS A CA 1
ATOM 787 C C . LYS A 1 93 ? -10.410 5.773 0.821 1.00 86.38 93 LYS A C 1
ATOM 789 O O . LYS A 1 93 ? -11.250 5.189 0.124 1.00 86.38 93 LYS A O 1
ATOM 794 N N . LEU A 1 94 ? -9.830 5.180 1.864 1.00 85.50 94 LEU A N 1
ATOM 795 C CA . LEU A 1 94 ? -10.292 3.911 2.417 1.00 85.50 94 LEU A CA 1
ATOM 796 C C . LEU A 1 94 ? -11.540 4.153 3.267 1.00 85.50 94 LEU A C 1
ATOM 798 O O . LEU A 1 94 ? -11.477 4.659 4.378 1.00 85.50 94 LEU A O 1
ATOM 802 N N . ILE A 1 95 ? -12.696 3.760 2.739 1.00 88.69 95 ILE A N 1
ATOM 803 C CA . ILE A 1 95 ? -13.968 3.808 3.466 1.00 88.69 95 ILE A CA 1
ATOM 804 C C . ILE A 1 95 ? -13.885 2.882 4.686 1.00 88.69 95 ILE A C 1
ATOM 806 O O . ILE A 1 95 ? -13.503 1.719 4.541 1.00 88.69 95 ILE A O 1
ATOM 810 N N . GLY A 1 96 ? -14.272 3.378 5.861 1.00 89.19 96 GLY A N 1
ATOM 811 C CA . GLY A 1 96 ? -14.235 2.611 7.109 1.00 89.19 96 GLY A CA 1
ATOM 812 C C . GLY A 1 96 ? -12.854 2.546 7.760 1.00 89.19 96 GLY A C 1
ATOM 813 O O . GLY A 1 96 ? -12.663 1.740 8.667 1.00 89.19 96 GLY A O 1
ATOM 814 N N . TYR A 1 97 ? -11.905 3.368 7.307 1.00 90.12 97 TYR A N 1
ATOM 815 C CA . TYR A 1 97 ? -10.580 3.501 7.896 1.00 90.12 97 TYR A CA 1
ATOM 816 C C . TYR A 1 97 ? -10.219 4.975 8.092 1.00 90.12 97 TYR A C 1
ATOM 818 O O . TYR A 1 97 ? -10.582 5.822 7.279 1.00 90.12 97 TYR A O 1
ATOM 826 N N . GLU A 1 98 ? -9.464 5.259 9.146 1.00 91.44 98 GLU A N 1
ATOM 827 C CA . GLU A 1 98 ? -8.822 6.543 9.407 1.00 91.44 98 GLU A CA 1
ATOM 828 C C . GLU A 1 98 ? -7.309 6.393 9.293 1.00 91.44 98 GLU A C 1
ATOM 830 O O . GLU A 1 98 ? -6.740 5.362 9.651 1.00 91.44 98 GLU A O 1
ATOM 835 N N . SER A 1 99 ? -6.656 7.422 8.758 1.00 89.38 99 SER A N 1
ATOM 836 C CA . SER A 1 99 ? -5.212 7.438 8.535 1.00 89.38 99 SER A CA 1
ATOM 837 C C . SER A 1 99 ? -4.566 8.620 9.243 1.00 89.38 99 SER A C 1
ATOM 839 O O . SER A 1 99 ? -5.008 9.754 9.053 1.00 89.38 99 SER A O 1
ATOM 841 N N . TYR A 1 100 ? -3.482 8.368 9.971 1.00 88.50 100 TYR A N 1
ATOM 842 C CA . TYR A 1 100 ? -2.729 9.359 10.736 1.00 88.50 100 TYR A CA 1
ATOM 843 C C . TYR A 1 100 ? -1.255 9.281 10.376 1.00 88.50 100 TYR A C 1
ATOM 845 O O . TYR A 1 100 ? -0.684 8.196 10.323 1.00 88.50 100 TYR A O 1
ATOM 853 N N . GLN A 1 101 ? -0.622 10.427 10.156 1.00 85.38 101 GLN A N 1
ATOM 854 C CA . GLN A 1 101 ? 0.807 10.481 9.879 1.00 85.38 101 GLN A CA 1
ATOM 855 C C . GLN A 1 101 ? 1.578 10.887 11.138 1.00 85.38 101 GLN A C 1
ATOM 857 O O . GLN A 1 101 ? 1.235 11.875 11.782 1.00 85.38 101 GLN A O 1
ATOM 862 N N . ASN A 1 102 ? 2.645 10.154 11.452 1.00 84.31 102 ASN A N 1
ATOM 863 C CA . ASN A 1 102 ? 3.610 10.492 12.490 1.00 84.31 102 ASN A CA 1
ATOM 864 C C . ASN A 1 102 ? 5.034 10.287 11.953 1.00 84.31 102 ASN A C 1
ATOM 866 O O . ASN A 1 102 ? 5.481 9.156 11.745 1.00 84.31 102 ASN A O 1
ATOM 870 N N . GLY A 1 103 ? 5.742 11.384 11.682 1.00 84.12 103 GLY A N 1
ATOM 871 C CA . GLY A 1 103 ? 7.043 11.338 11.015 1.00 84.12 103 GLY A CA 1
ATOM 872 C C . GLY A 1 103 ? 6.962 10.630 9.655 1.00 84.12 103 GLY A C 1
ATOM 873 O O . GLY A 1 103 ? 6.193 11.032 8.776 1.00 84.12 103 GLY A O 1
ATOM 874 N N . ASN A 1 104 ? 7.752 9.563 9.506 1.00 78.19 104 ASN A N 1
ATOM 875 C CA . ASN A 1 104 ? 7.812 8.738 8.295 1.00 78.19 104 ASN A CA 1
ATOM 876 C C . ASN A 1 104 ? 6.765 7.616 8.270 1.00 78.19 104 ASN A C 1
ATOM 878 O O . ASN A 1 104 ? 6.713 6.869 7.299 1.00 78.19 104 ASN A O 1
ATOM 882 N N . ASN A 1 105 ? 5.942 7.473 9.308 1.00 78.25 105 ASN A N 1
ATOM 883 C CA . ASN A 1 105 ? 4.960 6.399 9.401 1.00 78.25 105 ASN A CA 1
ATOM 884 C C . ASN A 1 105 ? 3.549 6.941 9.174 1.00 78.25 105 ASN A C 1
ATOM 886 O O . ASN A 1 105 ? 3.185 8.001 9.686 1.00 78.25 105 ASN A O 1
ATOM 890 N N . ILE A 1 106 ? 2.747 6.200 8.413 1.00 82.06 106 ILE A N 1
ATOM 891 C CA . ILE A 1 106 ? 1.309 6.420 8.281 1.00 82.06 106 ILE A CA 1
ATOM 892 C C . ILE A 1 106 ? 0.596 5.231 8.916 1.00 82.06 106 ILE A C 1
ATOM 894 O O . ILE A 1 106 ? 0.671 4.106 8.423 1.00 82.06 106 ILE A O 1
ATOM 898 N N . PHE A 1 107 ? -0.099 5.499 10.010 1.00 84.44 107 PHE A N 1
ATOM 899 C CA . PHE A 1 107 ? -0.930 4.549 10.727 1.00 84.44 107 PHE A CA 1
ATOM 900 C C . PHE A 1 107 ? -2.327 4.540 10.135 1.00 84.44 107 PHE A C 1
ATOM 902 O O . PHE A 1 107 ? -2.900 5.603 9.902 1.00 84.44 107 PHE A O 1
ATOM 909 N N . VAL A 1 108 ? -2.886 3.356 9.905 1.00 84.62 108 VAL A N 1
ATOM 910 C CA . VAL A 1 108 ? -4.235 3.207 9.362 1.00 84.62 108 VAL A CA 1
ATOM 911 C C . VAL A 1 108 ? -5.042 2.293 10.265 1.00 84.62 108 VAL A C 1
ATOM 913 O O . VAL A 1 108 ? -4.657 1.151 10.507 1.00 84.62 108 VAL A O 1
ATOM 916 N N . LEU A 1 109 ? -6.162 2.805 10.760 1.00 88.94 109 LEU A N 1
ATOM 917 C CA . LEU A 1 109 ? -7.010 2.186 11.774 1.00 88.94 109 LEU A CA 1
ATOM 918 C C . LEU A 1 109 ? -8.417 2.019 11.221 1.00 88.94 109 LEU A C 1
ATOM 920 O O . LEU A 1 109 ? -8.930 2.904 10.544 1.00 88.94 109 LEU A O 1
ATOM 924 N N . LYS A 1 110 ? -9.057 0.884 11.492 1.00 89.62 110 LYS A N 1
ATOM 925 C CA . LYS A 1 110 ? -10.458 0.690 11.119 1.00 89.62 110 LYS A CA 1
ATOM 926 C C . LYS A 1 110 ? -11.361 1.543 12.020 1.00 89.62 110 LYS A C 1
ATOM 928 O O . LYS A 1 110 ? -11.254 1.469 13.241 1.00 89.62 110 LYS A O 1
ATOM 933 N N . ILE A 1 111 ? -12.276 2.305 11.425 1.00 87.75 111 ILE A N 1
ATOM 934 C CA . ILE A 1 111 ? -13.267 3.107 12.158 1.00 87.75 111 ILE A CA 1
ATOM 935 C C . ILE A 1 111 ? -14.180 2.150 12.936 1.00 87.75 111 ILE A C 1
ATOM 937 O O . ILE A 1 111 ? -14.713 1.196 12.363 1.00 87.75 111 ILE A O 1
ATOM 941 N N . GLY A 1 112 ? -14.334 2.394 14.240 1.00 76.62 112 GLY A N 1
ATOM 942 C CA . GLY A 1 112 ? -15.070 1.521 15.163 1.00 76.62 112 GLY A CA 1
ATOM 943 C C . GLY A 1 112 ? -14.216 0.487 15.911 1.00 76.62 112 GLY A C 1
ATOM 944 O O . GLY A 1 112 ? -14.780 -0.370 16.578 1.00 76.62 112 GLY A O 1
ATOM 945 N N . ASN A 1 113 ? -12.882 0.553 15.808 1.00 54.66 113 ASN A N 1
ATOM 946 C CA . ASN A 1 113 ? -11.944 -0.104 16.737 1.00 54.66 113 ASN A CA 1
ATOM 947 C C . ASN A 1 113 ? -11.485 0.842 17.873 1.00 54.66 113 ASN A C 1
ATOM 949 O O . ASN A 1 113 ? -10.373 0.695 18.382 1.00 54.66 113 ASN A O 1
ATOM 953 N N . ILE A 1 114 ? -12.322 1.820 18.233 1.00 46.56 114 ILE A N 1
ATOM 954 C CA . ILE A 1 114 ? -12.189 2.616 19.463 1.00 46.56 114 ILE A CA 1
ATOM 955 C C . ILE A 1 114 ? -13.184 2.051 20.469 1.00 46.56 114 ILE A C 1
ATOM 957 O O . ILE A 1 114 ? -14.349 1.855 20.051 1.00 46.56 114 ILE A O 1
#

Radius of gyration: 15.21 Å; chains: 1; bounding box: 36×35×40 Å

pLDDT: mean 73.35, std 15.02, range [30.14, 91.44]

Foldseek 3Di:
DDKDWDDDPNWIKMWDDPPLADIAIFTFDQDPPDDRDTDTDSPPPVPRPDVPVVVVVSLVVVLVVCVVVVRQKYKDFAPDPVVVVVVQVSLPPRPQWDWDDDRRMIIIGGNPPD

Organism: NCBI:txid391626

Sequence (114 aa):
MDISRFILEVRYYVVGFRDHKEFFVWTETSDALHWGIIIRSTVLTGNTKNPTRLIRKVWQIIKLFIYLKKLPYFEVNVTDAKRSGIYMKFLSKLIGYESYQNGNNIFVLKIGNI